Protein AF-X0WFW7-F1 (afdb_monomer_lite)

Radius of gyration: 15.56 Å; chains: 1; bounding box: 34×29×39 Å

Foldseek 3Di:
DVVVVVVVVVVVVVVCVVVVVDDPVNVVVVVVVVCVQQVKDALVVVCVVVVHDSVCCVVPFDWDQDPNGIIGGDND

Secondary structure (DSSP, 8-state):
-HHHHHHHHHHHHHHHHHTTSS-HHHHHHHHHHHHHHTT-EEHHHHHHHTT--HHHHHHHSEEEEETTEEEEE---

pLDDT: mean 95.81, std 4.75, range [66.44, 98.56]

Sequence (76 aa):
ETLDNTKKLIKFVSSKFENDELNNDSLVQLIELCGSYLNLQDIPTYAKNHNLSYNGVKKFRCIKTILNKKFVIDND

Organism: NCBI:txid412755

Structure (mmCIF, N/CA/C/O backbone):
data_AF-X0WFW7-F1
#
_entry.id   AF-X0WFW7-F1
#
loop_
_atom_site.group_PDB
_atom_site.id
_atom_site.type_symbol
_atom_site.label_atom_id
_atom_site.label_alt_id
_atom_site.label_comp_id
_atom_site.label_asym_id
_atom_site.label_entity_id
_atom_site.label_seq_id
_atom_site.pdbx_PDB_ins_code
_atom_site.Cartn_x
_atom_site.Cartn_y
_atom_site.Cartn_z
_atom_site.occupancy
_atom_site.B_iso_or_equiv
_atom_site.auth_seq_id
_atom_site.auth_comp_id
_atom_site.auth_asym_id
_atom_site.auth_atom_id
_atom_site.pdbx_PDB_model_num
ATOM 1 N N . GLU A 1 1 ? -5.734 21.575 3.025 1.00 74.19 1 GLU A N 1
ATOM 2 C CA . GLU A 1 1 ? -6.876 20.639 2.979 1.00 74.19 1 GLU A CA 1
ATOM 3 C C . GLU A 1 1 ? -6.431 19.175 3.006 1.00 74.19 1 GLU A C 1
ATOM 5 O O . GLU A 1 1 ? -6.709 18.503 3.990 1.00 74.19 1 GLU A O 1
ATOM 10 N N . THR A 1 2 ? -5.637 18.704 2.034 1.00 86.56 2 THR A N 1
ATOM 11 C CA . THR A 1 2 ? -5.166 17.302 1.954 1.00 86.56 2 THR A CA 1
ATOM 12 C C . THR A 1 2 ? -4.516 16.784 3.238 1.00 86.56 2 THR A C 1
ATOM 14 O O . THR A 1 2 ? -4.874 15.712 3.705 1.00 86.56 2 THR A O 1
ATOM 17 N N . LEU A 1 3 ? -3.629 17.566 3.868 1.00 90.81 3 LEU A N 1
ATOM 18 C CA . LEU A 1 3 ? -2.965 17.164 5.116 1.00 90.81 3 LEU A CA 1
ATOM 19 C C . LEU A 1 3 ? -3.949 16.931 6.278 1.00 90.81 3 LEU A C 1
ATOM 21 O O . LEU A 1 3 ? -3.740 16.033 7.092 1.00 90.81 3 LEU A O 1
ATOM 25 N N . ASP A 1 4 ? -5.007 17.737 6.369 1.00 95.25 4 ASP A N 1
ATOM 26 C CA . ASP A 1 4 ? -6.034 17.586 7.404 1.00 95.25 4 ASP A CA 1
ATOM 27 C C . ASP A 1 4 ? -6.887 16.336 7.145 1.00 95.25 4 ASP A C 1
ATOM 29 O O . ASP A 1 4 ? -7.105 15.525 8.047 1.00 95.25 4 ASP A O 1
ATOM 33 N N . ASN A 1 5 ? -7.261 16.111 5.883 1.00 95.94 5 ASN A N 1
ATOM 34 C CA . ASN A 1 5 ? -7.977 14.907 5.462 1.00 95.94 5 ASN A CA 1
ATOM 35 C C . ASN A 1 5 ? -7.152 13.632 5.711 1.00 95.94 5 ASN A C 1
ATOM 37 O O . ASN A 1 5 ? -7.689 12.649 6.217 1.00 95.94 5 ASN A O 1
ATOM 41 N N . THR A 1 6 ? -5.838 13.656 5.461 1.00 96.56 6 THR A N 1
ATOM 42 C CA . THR A 1 6 ? -4.937 12.538 5.784 1.00 96.56 6 THR A CA 1
ATOM 43 C C . THR A 1 6 ? -4.932 12.229 7.281 1.00 96.56 6 THR A C 1
ATOM 45 O O . THR A 1 6 ? -5.047 11.067 7.668 1.00 96.56 6 THR A O 1
ATOM 48 N N . LYS A 1 7 ? -4.851 13.250 8.145 1.00 97.75 7 LYS A N 1
ATOM 49 C CA . LYS A 1 7 ? -4.895 13.055 9.605 1.00 97.75 7 LYS A CA 1
ATOM 50 C C . LYS A 1 7 ? -6.224 12.451 10.059 1.00 97.75 7 LYS A C 1
ATOM 52 O O . LYS A 1 7 ? -6.224 11.541 10.886 1.00 97.75 7 LYS A O 1
ATOM 57 N N . LYS A 1 8 ? -7.343 12.932 9.508 1.00 97.56 8 LYS A N 1
ATOM 58 C CA . LYS A 1 8 ? -8.685 12.397 9.792 1.00 97.56 8 LYS A CA 1
ATOM 59 C C . LYS A 1 8 ? -8.801 10.926 9.400 1.00 97.56 8 LYS A C 1
ATOM 61 O O . LYS A 1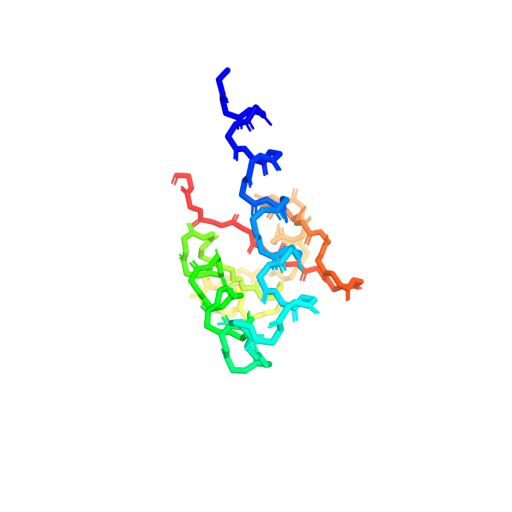 8 ? -9.297 10.140 10.200 1.00 97.56 8 LYS A O 1
ATOM 66 N N . LEU A 1 9 ? -8.294 10.551 8.225 1.00 97.44 9 LEU A N 1
ATOM 67 C CA . LEU A 1 9 ? -8.316 9.167 7.751 1.00 97.44 9 LEU A CA 1
ATOM 68 C C . LEU A 1 9 ? -7.500 8.239 8.660 1.00 97.44 9 LEU A C 1
ATOM 70 O O . LEU A 1 9 ? -8.010 7.212 9.093 1.00 97.44 9 LEU A O 1
ATOM 74 N N . ILE A 1 10 ? -6.266 8.624 9.006 1.00 97.56 10 ILE A N 1
ATOM 75 C CA . ILE A 1 10 ? -5.409 7.829 9.904 1.00 97.56 10 ILE A CA 1
ATOM 76 C C . ILE A 1 10 ? -6.084 7.646 11.267 1.00 97.56 10 ILE A C 1
ATOM 78 O O . ILE A 1 10 ? -6.148 6.532 11.783 1.00 97.56 10 ILE A O 1
ATOM 82 N N . LYS A 1 11 ? -6.638 8.728 11.832 1.00 98.31 11 LYS A N 1
ATOM 83 C CA . LYS A 1 11 ? -7.353 8.673 13.112 1.00 98.31 11 LYS A CA 1
ATOM 84 C C . LYS A 1 11 ? -8.572 7.750 13.046 1.00 98.31 11 LYS A C 1
ATOM 86 O O . LYS A 1 11 ? -8.809 6.999 13.987 1.00 98.31 11 LYS A O 1
ATOM 91 N N . PHE A 1 12 ? -9.336 7.813 11.956 1.00 98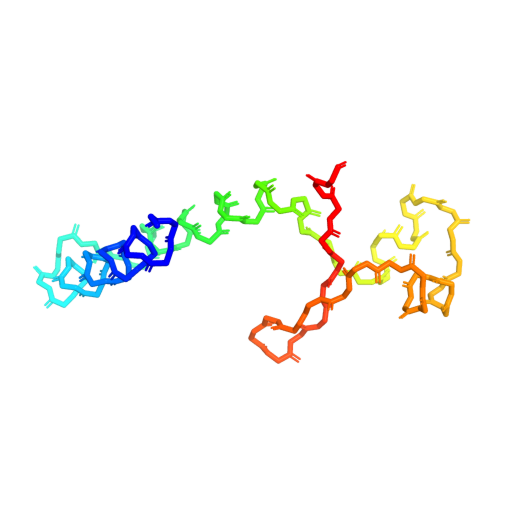.25 12 PHE A N 1
ATOM 92 C CA . PHE A 1 12 ? -10.495 6.952 11.747 1.00 98.25 12 PHE A CA 1
ATOM 93 C C . PHE A 1 12 ? -10.090 5.477 11.716 1.00 98.25 12 PHE A C 1
ATOM 95 O O . PHE A 1 12 ? -10.639 4.690 12.478 1.00 98.25 12 PHE A O 1
ATOM 102 N N . VAL A 1 13 ? -9.094 5.116 10.901 1.00 98.31 13 VAL A N 1
ATOM 103 C CA . VAL A 1 13 ? -8.631 3.725 10.782 1.00 98.31 13 VAL A CA 1
ATOM 104 C C . VAL A 1 13 ? -8.122 3.196 12.125 1.00 98.31 13 VAL A C 1
ATOM 106 O O . VAL A 1 13 ? -8.538 2.114 12.524 1.00 98.31 13 VAL A O 1
ATOM 109 N N . SER A 1 14 ? -7.303 3.972 12.852 1.00 98.25 14 SER A N 1
ATOM 110 C CA . SER A 1 14 ? -6.786 3.575 14.177 1.00 98.25 14 SER A CA 1
ATOM 111 C C . SER A 1 14 ? -7.921 3.308 15.159 1.00 98.25 14 SER A C 1
ATOM 113 O O . SER A 1 14 ? -8.027 2.216 15.702 1.00 98.25 14 SER A O 1
ATOM 115 N N . SER A 1 15 ? -8.830 4.278 15.322 1.00 98.56 15 SER A N 1
ATOM 116 C CA . SER A 1 15 ? -9.929 4.163 16.283 1.00 98.56 15 SER A CA 1
ATOM 117 C C . SER A 1 15 ? -10.871 3.010 15.950 1.00 98.56 15 SER A C 1
ATOM 119 O O . SER A 1 15 ? -11.360 2.354 16.861 1.00 98.56 15 SER A O 1
ATOM 121 N N . LYS A 1 16 ? -11.157 2.769 14.667 1.00 98.50 16 LYS A N 1
ATOM 122 C CA . LYS A 1 16 ? -12.055 1.685 14.263 1.00 98.50 16 LYS A CA 1
ATOM 123 C C . LYS A 1 16 ? -11.416 0.313 14.423 1.00 98.50 16 LYS A C 1
ATOM 125 O O . LYS A 1 16 ? -12.111 -0.620 14.799 1.00 98.50 16 LYS A O 1
ATOM 130 N N . PHE A 1 17 ? -10.113 0.198 14.195 1.00 98.19 17 PHE A N 1
ATOM 131 C CA . PHE A 1 17 ? -9.391 -1.040 14.461 1.00 98.19 17 PHE A CA 1
ATOM 132 C C . PHE A 1 17 ? -9.287 -1.334 15.967 1.00 98.19 17 PHE A C 1
ATOM 134 O O . PHE A 1 17 ? -9.567 -2.446 16.388 1.00 98.19 17 PHE A O 1
ATOM 141 N N . GLU A 1 18 ? -8.967 -0.331 16.794 1.00 98.25 18 GLU A N 1
ATOM 142 C CA . GLU A 1 18 ? -8.888 -0.472 18.262 1.00 98.25 18 GLU A CA 1
ATOM 143 C C . GLU A 1 18 ? -10.231 -0.831 18.923 1.00 98.25 18 GLU A C 1
ATOM 145 O O . GLU A 1 18 ? -10.242 -1.427 19.995 1.00 98.25 18 GLU A O 1
ATOM 150 N N . ASN A 1 19 ? -11.352 -0.481 18.285 1.00 98.31 19 ASN A N 1
ATOM 151 C CA . ASN A 1 19 ? -12.706 -0.800 18.746 1.00 98.31 19 ASN A CA 1
ATOM 152 C C . ASN A 1 19 ? -13.276 -2.099 18.135 1.00 98.31 19 ASN A C 1
ATOM 154 O O . ASN A 1 19 ? -14.485 -2.311 18.213 1.00 98.31 19 ASN A O 1
ATOM 158 N N . ASP A 1 20 ? -12.454 -2.921 17.470 1.00 98.00 20 ASP A N 1
ATOM 159 C CA . ASP A 1 20 ? -12.870 -4.148 16.765 1.00 98.00 20 ASP A CA 1
ATOM 160 C C . ASP A 1 20 ? -13.916 -3.928 15.640 1.00 98.00 20 ASP A C 1
ATOM 162 O O . ASP A 1 20 ? -14.580 -4.860 15.186 1.00 98.00 20 ASP A O 1
ATOM 166 N N . GLU A 1 21 ? -14.061 -2.693 15.142 1.00 98.12 21 GLU A N 1
ATOM 167 C CA . GLU A 1 21 ? -14.946 -2.342 14.016 1.00 98.12 21 GLU A CA 1
ATOM 168 C C . GLU A 1 21 ? -14.256 -2.529 12.650 1.00 98.12 21 GLU A C 1
ATOM 170 O O . GLU A 1 21 ? -14.915 -2.619 11.612 1.00 98.12 21 GLU A O 1
ATOM 175 N N . LEU A 1 22 ? -12.922 -2.584 12.638 1.00 98.31 22 LEU A N 1
ATOM 176 C CA . LEU A 1 22 ? -12.108 -3.056 11.520 1.00 98.31 22 LEU A CA 1
ATOM 177 C C . LEU A 1 22 ? -11.251 -4.217 12.005 1.00 98.31 22 LEU A C 1
ATOM 179 O O . LEU A 1 22 ? -10.713 -4.181 13.105 1.00 98.31 22 LEU A O 1
ATOM 183 N N . ASN A 1 23 ? -11.073 -5.211 11.147 1.00 98.06 23 ASN A N 1
ATOM 184 C CA . ASN A 1 23 ? -10.207 -6.347 11.415 1.00 98.06 23 ASN A CA 1
ATOM 185 C C . ASN A 1 23 ? -9.015 -6.354 10.444 1.00 98.06 23 ASN A C 1
ATOM 187 O O . ASN A 1 23 ? -8.839 -5.452 9.619 1.00 98.06 23 ASN A O 1
ATOM 191 N N . ASN A 1 24 ? -8.182 -7.388 10.550 1.00 98.25 24 ASN A N 1
ATOM 192 C CA . ASN A 1 24 ? -7.006 -7.546 9.698 1.00 98.25 24 ASN A CA 1
ATOM 193 C C . ASN A 1 24 ? -7.364 -7.558 8.206 1.00 98.25 24 ASN A C 1
ATOM 195 O O . ASN A 1 24 ? -6.653 -6.939 7.418 1.00 98.25 24 ASN A O 1
ATOM 199 N N . ASP A 1 25 ? -8.476 -8.191 7.826 1.00 98.44 25 ASP A N 1
ATOM 200 C CA . ASP A 1 25 ? -8.918 -8.251 6.430 1.00 98.44 25 ASP A CA 1
ATOM 201 C C . ASP A 1 25 ? -9.266 -6.854 5.905 1.00 98.44 25 ASP A C 1
ATOM 203 O O . ASP A 1 25 ? -8.838 -6.474 4.815 1.00 98.44 25 ASP A O 1
ATOM 207 N N . SER A 1 26 ? -9.947 -6.035 6.713 1.00 98.06 26 SER A N 1
ATOM 208 C CA . SER A 1 26 ? -10.221 -4.637 6.371 1.00 98.06 26 SER A CA 1
ATOM 209 C C . SER A 1 26 ? -8.941 -3.822 6.158 1.00 98.06 26 SER A C 1
ATOM 211 O O . SER A 1 26 ? -8.877 -3.002 5.239 1.00 98.06 26 SER A O 1
ATOM 213 N N . LEU A 1 27 ? -7.906 -4.036 6.979 1.00 97.94 27 LEU A N 1
ATOM 214 C CA . LEU A 1 27 ? -6.617 -3.356 6.805 1.00 97.94 27 LEU A CA 1
ATOM 215 C C . LEU A 1 27 ? -5.891 -3.820 5.538 1.00 97.94 27 LEU A C 1
ATOM 217 O O . LEU A 1 27 ? -5.297 -2.994 4.844 1.00 97.94 27 LEU A O 1
ATOM 221 N N . VAL A 1 28 ? -5.964 -5.113 5.209 1.00 97.94 28 VAL A N 1
ATOM 222 C CA . VAL A 1 28 ? -5.417 -5.650 3.955 1.00 97.94 28 VAL A CA 1
ATOM 223 C C . VAL A 1 28 ? -6.101 -4.997 2.754 1.00 97.94 28 VAL A C 1
ATOM 225 O O . VAL A 1 28 ? -5.408 -4.476 1.884 1.00 97.94 28 VAL A O 1
ATOM 228 N N . GLN A 1 29 ? -7.434 -4.913 2.744 1.00 98.25 29 GLN A N 1
ATOM 229 C CA . GLN A 1 29 ? -8.184 -4.252 1.667 1.00 98.25 29 GLN A CA 1
ATOM 230 C C . GLN A 1 29 ? -7.818 -2.768 1.519 1.00 98.25 29 GLN A C 1
ATOM 232 O O . GLN A 1 29 ? -7.697 -2.255 0.405 1.00 98.25 29 GLN A O 1
ATOM 237 N N . LEU A 1 30 ? -7.578 -2.066 2.632 1.00 97.94 30 LEU A N 1
ATOM 238 C CA . LEU A 1 30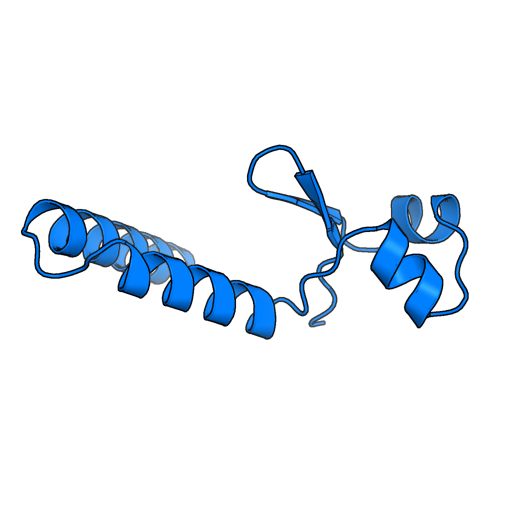 ? -7.115 -0.679 2.590 1.00 97.94 30 LEU A CA 1
ATOM 239 C C . LEU A 1 30 ? -5.720 -0.560 1.955 1.00 97.94 30 LEU A C 1
ATOM 241 O O . LEU A 1 30 ? -5.482 0.364 1.175 1.00 97.94 30 LEU A O 1
ATOM 245 N N . ILE A 1 31 ? -4.805 -1.486 2.262 1.00 96.69 31 ILE A N 1
ATOM 246 C CA . ILE A 1 31 ? -3.469 -1.530 1.650 1.00 96.69 31 ILE A CA 1
ATOM 247 C C . ILE A 1 31 ? -3.581 -1.798 0.147 1.00 96.69 31 ILE A C 1
ATOM 249 O O . ILE A 1 31 ? -2.917 -1.113 -0.629 1.00 96.69 31 ILE A O 1
ATOM 253 N N . GLU A 1 32 ? -4.428 -2.743 -0.266 1.00 97.19 32 GLU A N 1
ATOM 254 C CA . GLU A 1 32 ? -4.665 -3.062 -1.679 1.00 97.19 32 GLU A CA 1
ATOM 255 C C . GLU A 1 32 ? -5.214 -1.855 -2.448 1.00 97.19 32 GLU A C 1
ATOM 257 O O . GLU A 1 32 ? -4.672 -1.500 -3.495 1.00 97.19 32 GLU A O 1
ATOM 262 N N . LEU A 1 33 ? -6.208 -1.158 -1.887 1.00 97.00 33 LEU A N 1
ATOM 263 C CA . LEU A 1 33 ? -6.771 0.063 -2.468 1.00 97.00 33 LEU A CA 1
ATOM 264 C C . LEU A 1 33 ? -5.722 1.178 -2.602 1.00 97.00 33 LEU A C 1
ATOM 266 O O . LEU A 1 33 ? -5.616 1.832 -3.640 1.00 97.00 33 LEU A O 1
ATOM 270 N N . CYS A 1 34 ? -4.924 1.411 -1.555 1.00 96.25 34 CYS A N 1
ATOM 271 C CA . CYS A 1 34 ? -3.829 2.381 -1.621 1.00 96.25 34 CYS A CA 1
ATOM 272 C C . CYS A 1 34 ? -2.804 1.977 -2.689 1.00 96.25 34 CYS A C 1
ATOM 274 O O . CYS A 1 34 ? -2.349 2.818 -3.461 1.00 96.25 34 CYS A O 1
ATOM 276 N N . GLY A 1 35 ? -2.461 0.689 -2.750 1.00 96.00 35 GLY A N 1
ATOM 277 C CA . GLY A 1 35 ? -1.543 0.130 -3.735 1.00 96.00 35 GLY A CA 1
ATOM 278 C C . GLY A 1 35 ? -2.024 0.337 -5.170 1.00 96.00 35 GLY A C 1
ATOM 279 O O . GLY A 1 35 ? -1.224 0.745 -6.012 1.00 96.00 35 GLY A O 1
ATOM 280 N N . SER A 1 36 ? -3.320 0.135 -5.438 1.00 96.38 36 SER A N 1
ATOM 281 C CA . SER A 1 36 ? -3.896 0.341 -6.770 1.00 96.38 36 SER A CA 1
ATOM 282 C C . SER A 1 36 ? -3.884 1.808 -7.185 1.00 96.38 36 SER A C 1
ATOM 284 O O . SER A 1 36 ? -3.485 2.109 -8.302 1.00 96.38 36 SER A O 1
ATOM 286 N N . TYR A 1 37 ? -4.251 2.739 -6.296 1.00 95.69 37 TYR A N 1
ATOM 287 C CA . TYR A 1 37 ? -4.211 4.171 -6.627 1.00 95.69 37 TYR A CA 1
ATOM 288 C C . TYR A 1 37 ? -2.795 4.692 -6.879 1.00 95.69 37 TYR A C 1
ATOM 290 O O . TYR A 1 37 ? -2.631 5.645 -7.635 1.00 95.69 37 TYR A O 1
ATOM 298 N N . LEU A 1 38 ? -1.786 4.091 -6.246 1.00 96.06 38 LEU A N 1
ATOM 299 C CA . LEU A 1 38 ? -0.374 4.437 -6.422 1.00 96.06 38 LEU A CA 1
ATOM 300 C C . LEU A 1 38 ? 0.292 3.701 -7.598 1.00 96.06 38 LEU A C 1
ATOM 302 O O . LEU A 1 38 ? 1.469 3.951 -7.864 1.00 96.06 38 LEU A O 1
ATOM 306 N N . ASN A 1 39 ? -0.414 2.778 -8.267 1.00 95.38 39 ASN A N 1
ATOM 307 C CA . ASN A 1 39 ? 0.161 1.844 -9.242 1.00 95.38 39 ASN A CA 1
ATOM 308 C C . ASN A 1 39 ? 1.443 1.171 -8.712 1.00 95.38 39 ASN A C 1
ATOM 310 O O . ASN A 1 39 ? 2.471 1.100 -9.389 1.00 95.38 39 ASN A O 1
ATOM 314 N N . LEU A 1 40 ? 1.395 0.720 -7.455 1.00 96.69 40 LEU A N 1
ATOM 315 C CA . LEU A 1 40 ? 2.570 0.285 -6.707 1.00 96.69 40 LEU A CA 1
ATOM 316 C C . LEU A 1 40 ? 3.205 -0.972 -7.324 1.00 96.69 40 LEU A C 1
ATOM 318 O O . LEU A 1 40 ? 2.556 -2.010 -7.442 1.00 96.69 40 LEU A O 1
ATOM 322 N N . GLN A 1 41 ? 4.498 -0.917 -7.649 1.00 96.50 41 GLN A N 1
ATOM 323 C CA . GLN A 1 41 ? 5.266 -2.078 -8.122 1.00 96.50 41 GLN A CA 1
ATOM 324 C C . GLN A 1 41 ? 6.648 -2.113 -7.470 1.00 96.50 41 GLN A C 1
ATOM 326 O O . GLN A 1 41 ? 7.258 -1.071 -7.239 1.00 96.50 41 GLN A O 1
ATOM 331 N N . ASP A 1 42 ? 7.193 -3.291 -7.162 1.00 96.50 42 ASP A N 1
ATOM 332 C CA . ASP A 1 42 ? 8.606 -3.372 -6.782 1.00 96.50 42 ASP A CA 1
ATOM 333 C C . ASP A 1 42 ? 9.509 -3.028 -7.982 1.00 96.50 42 ASP A C 1
ATOM 335 O O . ASP A 1 42 ? 9.130 -3.180 -9.145 1.00 96.50 42 ASP A O 1
ATOM 339 N N . ILE A 1 43 ? 10.721 -2.538 -7.698 1.00 96.75 43 ILE A N 1
ATOM 340 C CA . ILE A 1 43 ? 11.652 -2.072 -8.740 1.00 96.75 43 ILE A CA 1
ATOM 341 C C . ILE A 1 43 ? 11.946 -3.167 -9.790 1.00 96.75 43 ILE A C 1
ATOM 343 O O . ILE A 1 43 ? 11.896 -2.846 -10.979 1.00 96.75 43 ILE A O 1
ATOM 347 N N . PRO A 1 44 ? 12.255 -4.430 -9.415 1.00 97.00 44 PRO A N 1
ATOM 348 C CA . PRO A 1 44 ? 12.431 -5.515 -10.383 1.00 97.00 44 PRO A CA 1
ATOM 349 C C . PRO A 1 44 ? 11.215 -5.762 -11.283 1.00 97.00 44 PRO A C 1
ATOM 351 O O . PRO A 1 44 ? 11.382 -5.851 -12.501 1.00 97.00 44 PRO A O 1
ATOM 354 N N . THR A 1 45 ? 10.012 -5.851 -10.711 1.00 97.00 45 THR A N 1
ATOM 355 C CA . THR A 1 45 ? 8.772 -6.084 -11.467 1.00 97.00 45 THR A CA 1
ATOM 356 C C . THR A 1 45 ? 8.507 -4.953 -12.452 1.00 97.00 45 THR A C 1
ATOM 358 O O . THR A 1 45 ? 8.308 -5.209 -13.640 1.00 97.00 45 THR A O 1
ATOM 361 N N . TYR A 1 46 ? 8.620 -3.702 -12.002 1.00 97.44 46 TYR A N 1
ATOM 362 C CA . TYR A 1 46 ? 8.459 -2.539 -12.869 1.00 97.44 46 TYR A CA 1
ATOM 363 C C . TYR A 1 46 ? 9.493 -2.525 -14.004 1.00 97.44 46 TYR A C 1
ATOM 365 O O . TYR A 1 46 ? 9.161 -2.326 -15.170 1.00 97.44 46 TYR A O 1
ATOM 373 N N . ALA A 1 47 ? 10.764 -2.795 -13.689 1.00 97.56 47 ALA A N 1
ATOM 374 C CA . ALA A 1 47 ? 11.825 -2.861 -14.690 1.00 97.56 47 ALA A CA 1
ATOM 375 C C . ALA A 1 47 ? 11.514 -3.899 -15.781 1.00 97.56 47 ALA A C 1
ATOM 377 O O . ALA A 1 47 ? 11.625 -3.595 -16.968 1.00 97.56 47 ALA A O 1
ATOM 378 N N . LYS A 1 48 ? 11.059 -5.092 -15.382 1.00 97.75 48 LYS A N 1
ATOM 379 C CA . LYS A 1 48 ? 10.668 -6.163 -16.305 1.00 97.75 48 LYS A CA 1
ATOM 380 C C . LYS A 1 48 ? 9.467 -5.768 -17.169 1.00 97.75 48 LYS A C 1
ATOM 382 O O . LYS A 1 48 ? 9.528 -5.933 -18.382 1.00 97.75 48 LYS A O 1
ATOM 387 N N . ASN A 1 49 ? 8.410 -5.227 -16.564 1.00 96.69 49 ASN A N 1
ATOM 388 C CA . ASN A 1 49 ? 7.168 -4.880 -17.264 1.00 96.69 49 ASN A CA 1
ATOM 389 C C . ASN A 1 49 ? 7.362 -3.769 -18.308 1.00 96.69 49 ASN A C 1
ATOM 391 O O . ASN A 1 49 ? 6.661 -3.744 -19.316 1.00 96.69 49 ASN A O 1
ATOM 395 N N . HIS A 1 50 ? 8.337 -2.883 -18.093 1.00 96.19 50 HIS A N 1
ATOM 396 C CA . HIS A 1 50 ? 8.607 -1.740 -18.967 1.00 96.19 50 HIS A CA 1
ATOM 397 C C . HIS A 1 50 ? 9.874 -1.900 -19.829 1.00 96.19 50 HIS A C 1
ATOM 399 O O . HIS A 1 50 ? 10.288 -0.940 -20.476 1.00 96.19 50 HIS A O 1
ATOM 405 N N . ASN A 1 51 ? 10.501 -3.085 -19.857 1.00 97.25 51 ASN A N 1
ATOM 406 C CA . ASN A 1 51 ? 11.768 -3.342 -20.564 1.00 97.25 51 ASN A CA 1
ATOM 407 C C . ASN A 1 51 ? 12.899 -2.358 -20.185 1.00 97.25 51 ASN A C 1
ATOM 409 O O . ASN A 1 51 ? 13.677 -1.910 -21.028 1.00 97.25 51 ASN A O 1
ATOM 413 N N . LEU A 1 52 ? 12.993 -2.010 -18.901 1.00 96.94 52 LEU A N 1
ATOM 414 C CA . LEU A 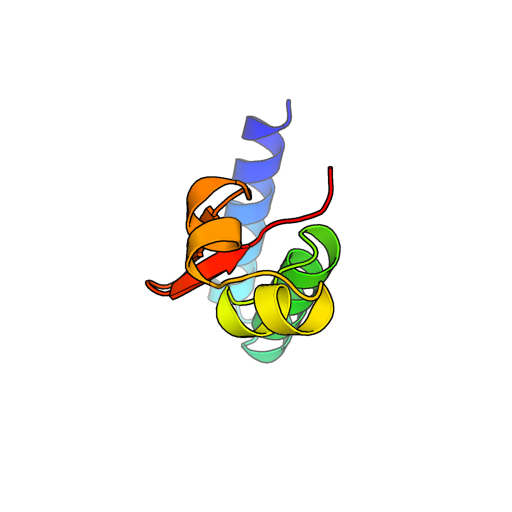1 52 ? 14.001 -1.105 -18.348 1.00 96.94 52 LEU A CA 1
ATOM 415 C C . LEU A 1 52 ? 15.047 -1.874 -17.536 1.00 96.94 52 LEU A C 1
ATOM 417 O O . LEU A 1 52 ? 14.799 -2.955 -17.007 1.00 96.94 52 LEU A O 1
ATOM 421 N N . SER A 1 53 ? 16.230 -1.282 -17.364 1.00 97.44 53 SER A N 1
ATOM 422 C CA . SER A 1 53 ? 17.200 -1.805 -16.398 1.00 97.44 53 SER A CA 1
ATOM 423 C C . SER A 1 53 ? 16.805 -1.421 -14.970 1.00 97.44 53 SER A C 1
ATOM 425 O O . SER A 1 53 ? 16.314 -0.317 -14.725 1.00 97.44 53 SER A O 1
ATOM 427 N N . TYR A 1 54 ? 17.111 -2.288 -14.001 1.00 97.00 54 TYR A N 1
ATOM 428 C CA . TYR A 1 54 ? 16.916 -2.003 -12.573 1.00 97.00 54 TYR A CA 1
ATOM 429 C C . TYR A 1 54 ? 17.537 -0.657 -12.158 1.00 97.00 54 TYR A C 1
ATOM 431 O O . TYR A 1 54 ? 16.919 0.140 -11.453 1.00 97.00 54 TYR A O 1
ATOM 439 N N . ASN A 1 55 ? 18.755 -0.374 -12.635 1.00 96.88 55 ASN A N 1
ATOM 440 C CA . ASN A 1 55 ? 19.454 0.881 -12.352 1.00 96.88 55 ASN A CA 1
ATOM 441 C C . ASN A 1 55 ? 18.786 2.092 -13.011 1.00 96.88 55 ASN A C 1
ATOM 443 O O . ASN A 1 55 ? 18.814 3.175 -12.430 1.00 96.88 55 ASN A O 1
ATOM 447 N N . GLY A 1 56 ? 18.187 1.912 -14.191 1.00 96.81 56 GLY A N 1
ATOM 448 C CA . GLY A 1 56 ? 17.382 2.935 -14.848 1.00 96.81 56 GLY A CA 1
ATOM 449 C C . GLY A 1 56 ? 16.156 3.291 -14.011 1.00 96.81 56 GLY A C 1
ATOM 450 O O . GLY A 1 56 ? 15.986 4.448 -13.640 1.00 96.81 56 GLY A O 1
ATOM 451 N N . VAL A 1 57 ? 15.364 2.293 -13.610 1.00 97.00 57 VAL A N 1
ATOM 452 C CA . VAL A 1 57 ? 14.180 2.502 -12.757 1.00 97.00 57 VAL A CA 1
ATOM 453 C C . VAL A 1 57 ? 14.565 3.159 -11.431 1.00 97.00 57 VAL A C 1
ATOM 455 O O . VAL A 1 57 ? 14.003 4.183 -11.058 1.00 97.00 57 VAL A O 1
ATOM 458 N N . LYS A 1 58 ? 15.592 2.638 -10.750 1.00 95.38 58 LYS A N 1
ATOM 459 C CA . LYS A 1 58 ? 16.062 3.163 -9.459 1.00 95.38 58 LYS A CA 1
ATOM 460 C C . LYS A 1 58 ? 16.496 4.636 -9.512 1.00 95.38 58 LYS A C 1
ATOM 462 O O . LYS A 1 58 ? 16.425 5.306 -8.486 1.00 95.38 58 LYS A O 1
ATOM 467 N N . LYS A 1 59 ? 16.997 5.119 -10.655 1.00 95.62 59 LYS A N 1
ATOM 468 C CA . LYS A 1 59 ? 17.485 6.500 -10.822 1.00 95.62 59 LYS A CA 1
ATOM 469 C C . LYS A 1 59 ? 16.432 7.460 -11.378 1.00 95.62 59 LYS A C 1
ATOM 471 O O . LYS A 1 59 ? 16.493 8.638 -11.051 1.00 95.62 59 LYS A O 1
ATOM 476 N N . PHE A 1 60 ? 15.514 6.978 -12.218 1.00 95.81 60 PHE A N 1
ATOM 477 C CA . PHE A 1 60 ? 14.647 7.824 -13.052 1.00 95.81 60 PHE A CA 1
ATOM 478 C C . PHE A 1 60 ? 13.139 7.621 -12.819 1.00 95.81 60 PHE A C 1
ATOM 480 O O . PHE A 1 60 ? 12.326 8.090 -13.618 1.00 95.81 60 PHE A O 1
ATOM 487 N N . ARG A 1 61 ? 12.743 6.901 -11.765 1.00 95.81 61 ARG A N 1
ATOM 488 C CA . ARG A 1 61 ? 11.340 6.742 -11.347 1.00 95.81 61 ARG A CA 1
ATOM 489 C C . ARG A 1 61 ? 11.133 7.214 -9.913 1.00 95.81 61 ARG A C 1
ATOM 491 O O . ARG A 1 61 ? 12.089 7.317 -9.143 1.00 95.81 61 ARG A O 1
ATOM 498 N N . CYS A 1 62 ? 9.881 7.497 -9.554 1.00 96.31 62 CYS A N 1
ATOM 499 C CA . CYS A 1 62 ? 9.518 7.870 -8.193 1.00 96.31 62 CYS A CA 1
ATOM 500 C C . CYS A 1 62 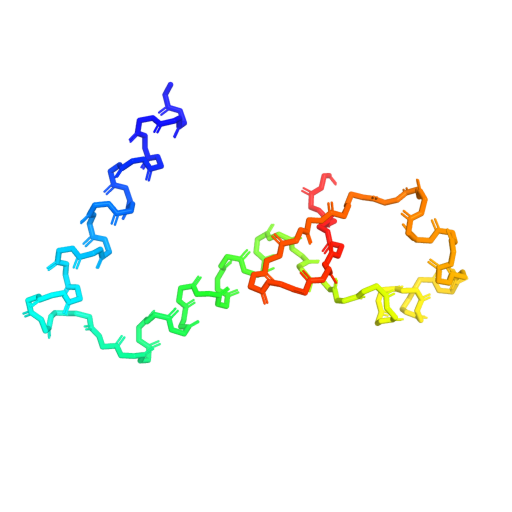? 9.598 6.639 -7.285 1.00 96.31 62 CYS A C 1
ATOM 502 O O . CYS A 1 62 ? 8.748 5.752 -7.336 1.00 96.31 62 CYS A O 1
ATOM 504 N N . ILE A 1 63 ? 10.647 6.572 -6.463 1.00 96.69 63 ILE A N 1
ATOM 505 C CA . ILE A 1 63 ? 10.841 5.478 -5.511 1.00 96.69 63 ILE A CA 1
ATOM 506 C C . ILE A 1 63 ? 10.386 5.916 -4.121 1.00 96.69 63 ILE A C 1
ATOM 508 O O . ILE A 1 63 ? 10.908 6.888 -3.569 1.00 96.69 63 ILE A O 1
ATOM 512 N N . LYS A 1 64 ? 9.470 5.157 -3.514 1.00 96.50 64 LYS A N 1
ATOM 513 C CA . LYS A 1 64 ? 9.100 5.296 -2.100 1.00 96.50 64 LYS A CA 1
ATOM 514 C C . LYS A 1 64 ? 9.461 4.045 -1.315 1.00 96.50 64 LYS A C 1
ATOM 516 O O . LYS A 1 64 ? 9.365 2.922 -1.807 1.00 96.50 64 LYS A O 1
ATOM 521 N N . THR A 1 65 ? 9.880 4.255 -0.073 1.00 96.38 65 THR A N 1
ATOM 522 C CA . THR A 1 65 ? 10.091 3.170 0.8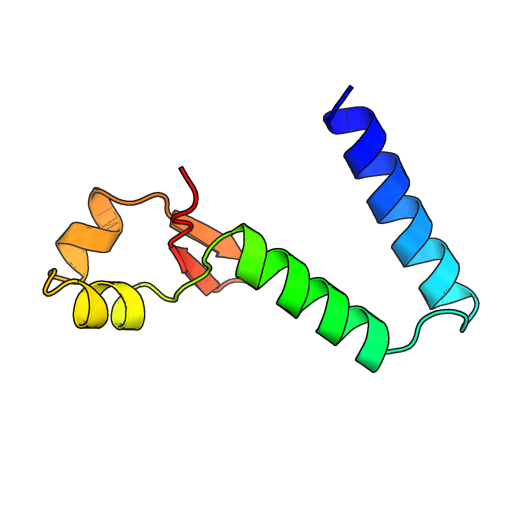84 1.00 96.38 65 THR A CA 1
ATOM 523 C C . THR A 1 65 ? 8.813 2.983 1.691 1.00 96.38 65 THR A C 1
ATOM 525 O O . THR A 1 65 ? 8.395 3.902 2.389 1.00 96.38 65 THR A O 1
ATOM 528 N N . ILE A 1 66 ? 8.213 1.799 1.608 1.00 94.88 66 ILE A N 1
ATOM 529 C CA . ILE A 1 66 ? 7.020 1.399 2.359 1.00 94.88 66 ILE A CA 1
ATOM 530 C C . ILE A 1 66 ? 7.368 0.096 3.076 1.00 94.88 66 ILE A C 1
ATOM 532 O O . ILE A 1 66 ? 7.857 -0.838 2.442 1.00 94.88 66 ILE A O 1
ATOM 536 N N . LEU A 1 67 ? 7.178 0.041 4.399 1.00 92.38 67 LEU A N 1
ATOM 537 C CA . LEU A 1 67 ? 7.490 -1.142 5.221 1.00 92.38 67 LEU A CA 1
ATOM 538 C C . LEU A 1 67 ? 8.906 -1.707 4.951 1.00 92.38 67 LEU A C 1
ATOM 540 O O . LEU A 1 67 ? 9.092 -2.907 4.755 1.00 92.38 67 LEU A O 1
ATOM 544 N N . ASN A 1 68 ? 9.910 -0.822 4.894 1.00 93.75 68 ASN A N 1
ATOM 545 C CA . ASN A 1 68 ? 11.325 -1.127 4.609 1.00 93.75 68 ASN A CA 1
ATOM 546 C C . ASN A 1 68 ? 11.629 -1.715 3.217 1.00 93.75 68 ASN A C 1
ATOM 548 O O . ASN A 1 68 ? 12.766 -2.107 2.949 1.00 93.75 68 ASN A O 1
ATOM 552 N N . LYS A 1 69 ? 10.656 -1.735 2.303 1.00 94.69 69 LYS A N 1
ATOM 553 C CA . LYS A 1 69 ? 10.836 -2.163 0.911 1.00 94.69 69 LYS A CA 1
ATOM 554 C C . LYS A 1 69 ? 10.676 -0.980 -0.035 1.00 94.69 69 LYS A C 1
ATOM 556 O O . LYS A 1 69 ? 9.938 -0.041 0.247 1.00 94.69 69 LYS A O 1
ATOM 561 N N . LYS A 1 70 ? 11.407 -1.009 -1.149 1.00 95.44 70 LYS A N 1
ATOM 562 C CA . LYS A 1 70 ? 11.377 0.051 -2.163 1.00 95.44 70 LYS A CA 1
ATOM 563 C C . LYS A 1 70 ? 10.390 -0.305 -3.260 1.00 95.44 70 LYS A C 1
ATOM 565 O O . LYS A 1 70 ? 10.527 -1.356 -3.882 1.00 95.44 70 LYS A O 1
ATOM 570 N N . PHE A 1 71 ? 9.477 0.614 -3.521 1.00 97.19 71 PHE A N 1
ATOM 571 C CA . PHE A 1 71 ? 8.476 0.508 -4.566 1.00 97.19 71 PHE A CA 1
ATOM 572 C C . PHE A 1 71 ? 8.570 1.699 -5.508 1.00 97.19 71 PHE A C 1
ATOM 574 O O . PHE A 1 71 ? 8.933 2.803 -5.099 1.00 97.19 71 PHE A O 1
ATOM 581 N N . VAL A 1 72 ? 8.241 1.448 -6.764 1.00 97.31 72 VAL A N 1
ATOM 582 C CA . VAL A 1 72 ? 7.896 2.456 -7.753 1.00 97.31 72 VAL A CA 1
ATOM 583 C C . VAL A 1 72 ? 6.447 2.874 -7.505 1.00 97.31 72 VAL A C 1
ATOM 585 O O . VAL A 1 72 ? 5.587 2.016 -7.304 1.00 97.31 72 VAL A O 1
ATOM 588 N N . ILE A 1 73 ? 6.206 4.181 -7.500 1.00 96.38 73 ILE A N 1
ATOM 589 C CA . ILE A 1 73 ? 4.876 4.787 -7.614 1.00 96.38 73 ILE A CA 1
ATOM 590 C C . ILE A 1 73 ? 4.805 5.401 -9.012 1.00 96.38 73 ILE A C 1
ATOM 592 O O . ILE A 1 73 ? 5.713 6.148 -9.381 1.00 96.38 73 ILE A O 1
ATOM 596 N N . ASP A 1 74 ? 3.780 5.042 -9.781 1.00 91.00 74 ASP A N 1
ATOM 597 C CA . ASP A 1 74 ? 3.639 5.433 -11.192 1.00 91.00 74 ASP A CA 1
ATOM 598 C C . ASP A 1 74 ? 2.182 5.777 -11.523 1.00 91.00 74 ASP A C 1
ATOM 600 O O . ASP A 1 74 ? 1.504 5.067 -12.262 1.00 91.00 74 ASP A O 1
ATOM 604 N N . ASN A 1 75 ? 1.665 6.819 -10.877 1.00 87.69 75 ASN A N 1
ATOM 605 C CA . ASN A 1 75 ? 0.285 7.291 -10.999 1.00 87.69 75 ASN A CA 1
ATOM 606 C C . ASN A 1 75 ? 0.195 8.797 -11.320 1.00 87.69 75 ASN A C 1
ATOM 608 O O . ASN A 1 75 ? -0.828 9.415 -11.021 1.00 87.69 75 ASN A O 1
ATOM 612 N N . ASP A 1 76 ? 1.272 9.353 -11.887 1.00 66.44 76 ASP A N 1
ATOM 613 C CA . ASP A 1 76 ? 1.336 10.721 -12.420 1.00 66.44 76 ASP A CA 1
ATOM 614 C C . ASP A 1 76 ? 0.709 10.817 -13.824 1.00 66.44 76 ASP A C 1
ATOM 616 O O . ASP A 1 76 ? 0.867 9.862 -14.623 1.00 66.44 76 ASP A O 1
#